Protein AF-R7ZG48-F1 (afdb_monomer_lite)

pLDDT: mean 79.82, std 12.08, range [52.25, 93.81]

InterPro domains:
  IPR023198 Phosphoglycolate phosphatase-like, domain 2 [G3DSA:1.10.150.240] (18-43)
  IPR023214 HAD superfamily [G3DSA:3.40.50.1000] (7-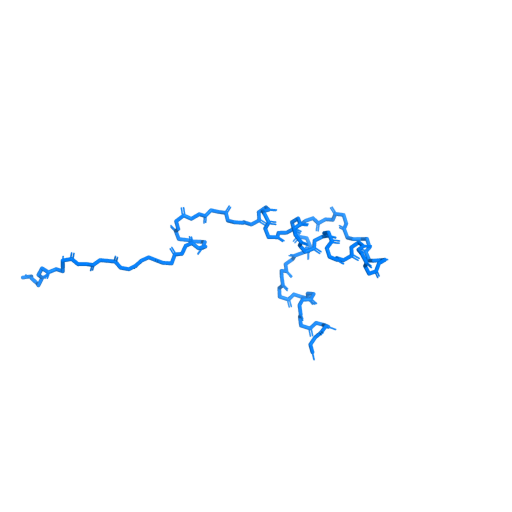17)
  IPR036412 HAD-like superfamily [SSF56784] (1-40)

Sequence (53 aa):
MKKYSVVLFDLDDTLSDPKIGITKSVQCALQNLDIFEMDLHKLELKKYLLSFI

Secondary structure (DSSP, 8-state):
-PPP------SBTTTB--HHHHHHHHHHHHHTTT-----TTT--HHHHHTT--

Radius of gyration: 16.67 Å; chains: 1; bounding box: 44×23×37 Å

Foldseek 3Di:
DDDDPDDDFDCDPTVDPCLVVVLVVVQVVCVVVVHHDPDSVVPPVVPPVVVPD

Structure (mmCIF, N/CA/C/O backbone):
data_AF-R7ZG48-F1
#
_entry.id   AF-R7ZG48-F1
#
loop_
_atom_site.group_PDB
_atom_site.id
_atom_site.type_symbol
_atom_site.label_atom_id
_atom_site.label_alt_id
_atom_site.label_comp_id
_atom_site.label_asym_id
_atom_site.label_entity_id
_atom_site.label_seq_id
_atom_site.pdbx_PDB_ins_code
_atom_site.Cartn_x
_atom_site.Cartn_y
_atom_site.Cartn_z
_atom_site.occupancy
_atom_site.B_iso_or_equiv
_atom_site.auth_seq_id
_atom_site.auth_comp_id
_atom_site.auth_asym_id
_atom_site.auth_atom_id
_atom_site.pdbx_PDB_model_num
ATOM 1 N N . MET A 1 1 ? -32.082 12.081 18.194 1.00 68.25 1 MET A N 1
ATOM 2 C CA . MET A 1 1 ? -30.887 11.691 17.410 1.00 68.25 1 MET A CA 1
ATOM 3 C C . MET A 1 1 ? -30.371 10.365 17.940 1.00 68.25 1 MET A C 1
ATOM 5 O O . MET A 1 1 ? -30.249 10.238 19.154 1.00 68.25 1 MET A O 1
ATOM 9 N N . LYS A 1 2 ? -30.131 9.370 17.078 1.00 75.31 2 LYS A N 1
ATOM 10 C CA . LYS A 1 2 ? -29.533 8.097 17.511 1.00 75.31 2 LYS A CA 1
ATOM 11 C C . LYS A 1 2 ? -28.056 8.335 17.832 1.00 75.31 2 LYS A C 1
ATOM 13 O O . LYS A 1 2 ? -27.353 8.934 17.026 1.00 75.31 2 LYS A O 1
ATOM 18 N N . LYS A 1 3 ? -27.612 7.909 19.017 1.00 85.62 3 LYS A N 1
ATOM 19 C CA . LYS A 1 3 ? -26.191 7.905 19.381 1.00 85.62 3 LYS A CA 1
ATOM 20 C C . LYS A 1 3 ? -25.549 6.663 18.776 1.00 85.62 3 LYS A C 1
ATOM 22 O O . LYS A 1 3 ? -26.030 5.559 19.012 1.00 85.62 3 LYS A O 1
ATOM 27 N N . TYR A 1 4 ? -24.482 6.861 18.014 1.00 88.38 4 TYR A N 1
ATOM 28 C CA . TYR A 1 4 ? -23.619 5.784 17.545 1.00 88.38 4 TYR A CA 1
ATOM 29 C C . TYR A 1 4 ? -22.398 5.730 18.459 1.00 88.38 4 TYR A C 1
ATOM 31 O O . TYR A 1 4 ? -21.793 6.763 18.738 1.00 88.38 4 TYR A O 1
ATOM 39 N N . SER A 1 5 ? -22.073 4.541 18.959 1.00 93.25 5 SER A N 1
ATOM 40 C CA . SER A 1 5 ? -20.948 4.333 19.882 1.00 93.25 5 SER A CA 1
ATOM 41 C C . SER A 1 5 ? -19.672 3.879 19.177 1.00 93.25 5 SER A C 1
ATOM 43 O O . SER A 1 5 ? -18.619 3.837 19.803 1.00 93.25 5 SER A O 1
ATOM 45 N N . VAL A 1 6 ? -19.768 3.510 17.898 1.00 93.12 6 VAL A N 1
ATOM 46 C CA . VAL A 1 6 ? -18.675 2.926 17.117 1.00 93.12 6 VAL A CA 1
ATOM 47 C C . VAL A 1 6 ? -18.672 3.545 15.725 1.00 93.12 6 VAL A C 1
ATOM 49 O O . VAL A 1 6 ? -19.734 3.715 15.122 1.00 93.12 6 VAL A O 1
ATOM 52 N N . VAL A 1 7 ? -17.475 3.855 15.229 1.00 90.88 7 VAL A N 1
ATOM 53 C CA . VAL A 1 7 ? -17.221 4.299 13.856 1.00 90.88 7 VAL A CA 1
ATOM 54 C C . VAL A 1 7 ? -16.145 3.392 13.269 1.00 90.88 7 VAL A C 1
ATOM 56 O O . VAL A 1 7 ? -15.138 3.127 13.922 1.00 90.88 7 VAL A O 1
ATOM 59 N N . LEU A 1 8 ? -16.389 2.895 12.059 1.00 93.81 8 LEU A N 1
ATOM 60 C CA . LEU A 1 8 ? -15.447 2.084 11.295 1.00 93.81 8 LEU A CA 1
ATOM 61 C C . LEU A 1 8 ? -14.826 2.974 10.223 1.00 93.81 8 LEU A C 1
ATOM 63 O O . LEU A 1 8 ? -15.553 3.654 9.499 1.00 93.81 8 LEU A O 1
ATOM 67 N N . PHE A 1 9 ? -13.503 2.954 10.138 1.00 92.62 9 PHE A N 1
ATOM 68 C CA . PHE A 1 9 ? -12.746 3.648 9.107 1.00 92.62 9 PHE A CA 1
ATOM 69 C C . PHE A 1 9 ? -11.986 2.621 8.283 1.00 92.62 9 PHE A C 1
ATOM 71 O O . PHE A 1 9 ? -11.441 1.664 8.839 1.00 92.62 9 PHE A O 1
ATOM 78 N N . ASP A 1 10 ? -11.956 2.842 6.973 1.00 91.19 10 ASP A N 1
ATOM 79 C CA . ASP A 1 10 ? -10.940 2.229 6.130 1.00 91.19 10 ASP A CA 1
ATOM 80 C C . ASP A 1 10 ? -9.567 2.829 6.475 1.00 91.19 10 ASP A C 1
ATOM 82 O O . ASP A 1 10 ? -9.475 3.878 7.124 1.00 91.19 10 ASP A O 1
ATOM 86 N N . LEU A 1 11 ? -8.494 2.150 6.092 1.00 89.06 11 LEU A N 1
ATOM 87 C CA . LEU A 1 11 ? -7.138 2.621 6.339 1.00 89.06 11 LEU A CA 1
ATOM 88 C C . LEU A 1 11 ? -6.679 3.518 5.190 1.00 89.06 11 LEU A C 1
ATOM 90 O O . LEU A 1 11 ? 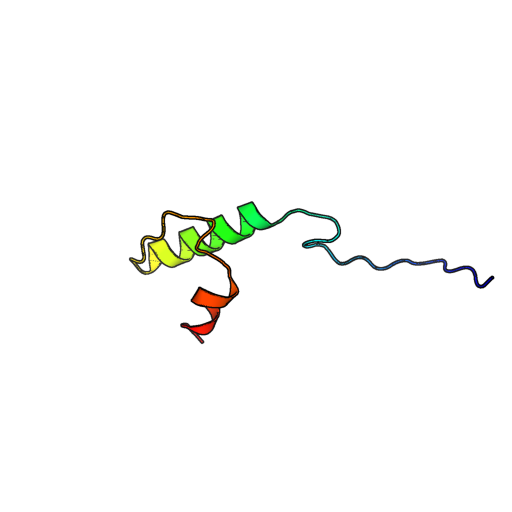-6.455 4.715 5.378 1.00 89.06 11 LEU A O 1
ATOM 94 N N . ASP A 1 12 ? -6.595 2.931 4.004 1.00 84.50 12 ASP A N 1
ATOM 95 C CA . ASP A 1 12 ? -6.063 3.565 2.807 1.00 84.50 12 ASP A CA 1
ATOM 96 C C . ASP A 1 12 ? -7.054 4.597 2.256 1.00 84.50 12 ASP A C 1
ATOM 98 O O . ASP A 1 12 ? -8.262 4.371 2.222 1.00 84.50 12 ASP A O 1
ATOM 102 N N . ASP A 1 13 ? -6.552 5.778 1.890 1.00 83.50 13 ASP A N 1
ATOM 103 C CA . ASP A 1 13 ? -7.345 6.925 1.420 1.00 83.50 13 ASP A CA 1
ATOM 104 C C . ASP A 1 13 ? -8.398 7.452 2.428 1.00 83.50 13 ASP A C 1
ATOM 106 O O . ASP A 1 13 ? -9.194 8.334 2.097 1.00 83.50 13 ASP A O 1
ATOM 110 N N . THR A 1 14 ? -8.381 6.967 3.679 1.00 88.44 14 THR A N 1
ATOM 111 C CA . THR A 1 14 ? -9.267 7.423 4.769 1.00 88.44 14 THR A CA 1
ATOM 112 C C . THR A 1 14 ? -8.487 7.878 6.004 1.00 88.44 14 THR A C 1
ATOM 114 O O . THR A 1 14 ? -8.742 8.967 6.521 1.00 88.44 14 THR A O 1
ATOM 117 N N . LEU A 1 15 ? -7.530 7.077 6.481 1.00 91.00 15 LEU A N 1
ATOM 118 C CA . LEU A 1 15 ? -6.667 7.393 7.628 1.00 91.00 15 LEU A CA 1
ATOM 119 C C . LEU A 1 15 ? -5.197 7.600 7.233 1.00 91.00 15 LEU A C 1
ATOM 121 O O . LEU A 1 15 ? -4.459 8.258 7.970 1.00 91.00 15 LEU A O 1
ATOM 125 N N . SER A 1 16 ? -4.766 7.052 6.097 1.00 85.56 16 SER A N 1
ATOM 126 C CA . SER A 1 16 ? -3.407 7.164 5.562 1.00 85.56 16 SER A CA 1
ATOM 127 C C . SER A 1 16 ? -3.407 7.659 4.112 1.00 85.56 16 SER A C 1
ATOM 129 O O . SER A 1 16 ? -4.375 7.476 3.377 1.00 85.56 16 SER A O 1
ATOM 131 N N . ASP A 1 17 ? -2.284 8.254 3.692 1.00 87.06 17 ASP A N 1
ATOM 132 C CA . ASP A 1 17 ? -1.929 8.408 2.275 1.00 87.06 17 ASP A CA 1
ATOM 133 C C . ASP A 1 17 ? -0.897 7.324 1.906 1.00 87.06 17 ASP A C 1
ATOM 135 O O . ASP A 1 17 ? 0.312 7.510 2.102 1.00 87.06 17 ASP A O 1
ATOM 139 N N . PRO A 1 18 ? -1.344 6.151 1.423 1.00 85.25 18 PRO A N 1
ATOM 140 C CA . PRO A 1 18 ? -0.462 5.027 1.122 1.00 85.25 18 PRO A CA 1
ATOM 141 C C . PRO A 1 18 ? 0.182 5.129 -0.268 1.00 85.25 18 PRO A C 1
ATOM 143 O O . PRO A 1 18 ? 0.994 4.270 -0.636 1.00 85.25 18 PRO A O 1
ATOM 146 N N . LYS A 1 19 ? -0.151 6.158 -1.061 1.00 83.44 19 LYS A N 1
ATOM 147 C CA . LYS A 1 19 ? 0.126 6.218 -2.503 1.00 83.44 19 LYS A CA 1
ATOM 148 C C . LYS A 1 19 ? 1.601 6.007 -2.839 1.00 83.44 19 LYS A C 1
ATOM 150 O O . LYS A 1 19 ? 1.934 5.254 -3.755 1.00 83.44 19 LYS A O 1
ATOM 155 N N . ILE A 1 20 ? 2.504 6.626 -2.079 1.00 84.00 20 ILE A N 1
ATOM 156 C CA . ILE A 1 20 ? 3.957 6.519 -2.305 1.00 84.00 20 ILE A CA 1
ATOM 157 C C . ILE A 1 20 ? 4.474 5.116 -1.968 1.00 84.00 20 ILE A C 1
ATOM 159 O O . ILE A 1 20 ? 5.324 4.582 -2.680 1.00 84.00 20 ILE A O 1
ATOM 163 N N . GLY A 1 21 ? 3.979 4.519 -0.882 1.00 84.81 21 GLY A N 1
ATOM 164 C CA . GLY A 1 21 ? 4.381 3.176 -0.468 1.00 84.81 21 GLY A CA 1
ATOM 165 C C . GLY A 1 21 ? 3.970 2.144 -1.512 1.00 84.81 21 GLY A C 1
ATOM 166 O O . GLY A 1 21 ? 4.808 1.392 -2.005 1.00 84.81 21 GLY A O 1
ATOM 167 N N . ILE A 1 22 ? 2.702 2.191 -1.922 1.00 86.25 22 ILE A N 1
ATOM 168 C CA . ILE A 1 22 ? 2.150 1.254 -2.899 1.00 86.25 22 ILE A CA 1
ATOM 169 C C . ILE A 1 22 ? 2.851 1.392 -4.261 1.00 86.25 22 ILE A C 1
ATOM 171 O O . ILE A 1 22 ? 3.272 0.391 -4.841 1.00 86.25 22 ILE A O 1
ATOM 175 N N . THR A 1 23 ? 3.035 2.618 -4.765 1.00 87.00 23 THR A N 1
ATOM 176 C CA . THR A 1 23 ? 3.685 2.842 -6.073 1.00 87.00 23 THR A CA 1
ATOM 177 C C . THR A 1 23 ? 5.134 2.351 -6.103 1.00 87.00 23 THR A C 1
ATOM 179 O O . THR A 1 23 ? 5.538 1.727 -7.083 1.00 87.00 23 THR A O 1
ATOM 182 N N . LYS A 1 24 ? 5.902 2.527 -5.019 1.00 86.25 24 LYS A N 1
ATOM 183 C CA . LYS A 1 24 ? 7.264 1.973 -4.903 1.00 86.25 24 LYS A CA 1
ATOM 184 C C . LYS A 1 24 ? 7.283 0.449 -4.833 1.00 86.25 24 LYS A C 1
ATOM 186 O O . LYS A 1 24 ? 8.147 -0.174 -5.446 1.00 86.25 24 LYS A O 1
ATOM 191 N N . SER A 1 25 ? 6.345 -0.160 -4.108 1.00 88.25 25 SER A N 1
ATOM 192 C CA . SER A 1 25 ? 6.230 -1.620 -4.044 1.00 88.25 25 SER A CA 1
ATOM 193 C C . SER A 1 25 ? 5.937 -2.224 -5.420 1.00 88.25 25 SER A C 1
ATOM 195 O O . SER A 1 25 ? 6.583 -3.196 -5.807 1.00 88.25 25 SER A O 1
ATOM 197 N N . VAL A 1 26 ? 5.033 -1.613 -6.193 1.00 86.75 26 VAL A N 1
ATOM 198 C CA . VAL A 1 26 ? 4.750 -2.024 -7.580 1.00 86.75 26 VAL A CA 1
ATOM 199 C C . VAL A 1 26 ? 5.956 -1.799 -8.485 1.00 86.75 26 VAL A C 1
ATOM 201 O O . VAL A 1 26 ? 6.303 -2.685 -9.261 1.00 86.75 26 VAL A O 1
ATOM 204 N N . GLN A 1 27 ? 6.632 -0.655 -8.368 1.00 86.50 27 GLN A N 1
ATOM 205 C CA . GLN A 1 27 ? 7.837 -0.374 -9.146 1.00 86.50 27 GLN A CA 1
ATOM 206 C C . GLN A 1 27 ? 8.930 -1.423 -8.902 1.00 86.50 27 GLN A C 1
ATOM 208 O O . GLN A 1 27 ? 9.534 -1.910 -9.852 1.00 86.50 27 GLN A O 1
ATOM 213 N N . CYS A 1 28 ? 9.147 -1.807 -7.643 1.00 89.56 28 CYS A N 1
ATOM 214 C CA . CYS A 1 28 ? 10.085 -2.864 -7.271 1.00 89.56 28 CYS A CA 1
ATOM 215 C C . CYS A 1 28 ? 9.707 -4.209 -7.919 1.00 89.56 28 CYS A C 1
ATOM 217 O O . CYS A 1 28 ? 10.559 -4.894 -8.481 1.00 89.56 28 CYS A O 1
ATOM 219 N N . ALA A 1 29 ? 8.420 -4.570 -7.911 1.00 89.00 29 ALA A N 1
ATOM 220 C CA . ALA A 1 29 ? 7.947 -5.795 -8.555 1.00 89.00 29 ALA A CA 1
ATOM 221 C C . ALA A 1 29 ? 8.140 -5.775 -10.082 1.00 89.00 29 ALA A C 1
ATOM 223 O O . ALA A 1 29 ? 8.584 -6.769 -10.647 1.00 89.00 29 ALA A O 1
ATOM 224 N N . LEU A 1 30 ? 7.858 -4.648 -10.743 1.00 87.38 30 LEU A N 1
ATOM 225 C CA . LEU A 1 30 ?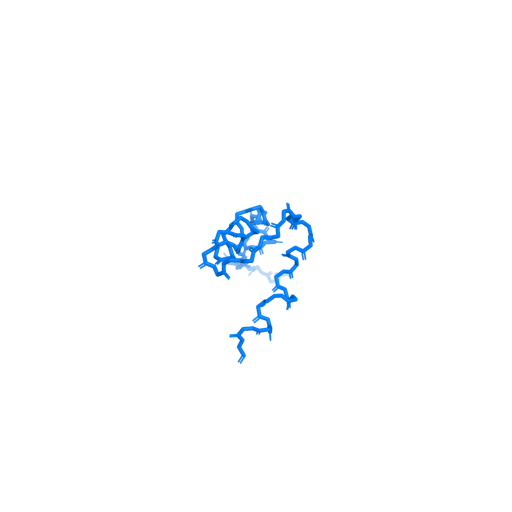 8.065 -4.487 -12.187 1.00 87.38 30 LEU A CA 1
ATOM 226 C C . LEU A 1 30 ? 9.548 -4.561 -12.571 1.00 87.38 30 LEU A C 1
ATOM 228 O O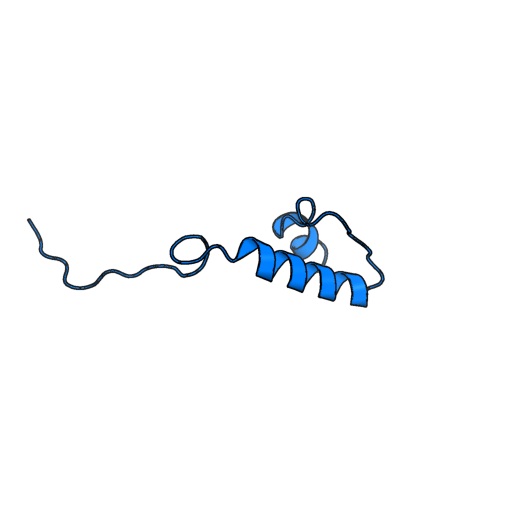 . LEU A 1 30 ? 9.882 -5.211 -13.558 1.00 87.38 30 LEU A O 1
ATOM 232 N N . GLN A 1 31 ? 10.439 -3.980 -11.764 1.00 88.88 31 GLN A N 1
ATOM 233 C CA . GLN A 1 31 ? 11.888 -4.086 -11.971 1.00 88.88 31 GLN A CA 1
ATOM 234 C C . GLN A 1 31 ? 12.374 -5.540 -11.921 1.00 88.88 31 GLN A C 1
ATOM 236 O O . GLN A 1 31 ? 13.224 -5.919 -12.719 1.00 88.88 31 GLN A O 1
ATOM 241 N N . ASN A 1 32 ? 11.797 -6.373 -11.048 1.00 89.31 32 ASN A N 1
ATOM 242 C CA . ASN A 1 32 ? 12.102 -7.809 -10.998 1.00 89.31 32 ASN A CA 1
ATOM 243 C C . ASN A 1 32 ? 11.591 -8.589 -12.225 1.00 89.31 32 ASN A C 1
ATOM 245 O O . ASN A 1 32 ? 11.968 -9.743 -12.407 1.00 89.31 32 ASN A O 1
ATOM 249 N N . LEU A 1 33 ? 10.726 -7.980 -13.041 1.00 88.88 33 LEU A N 1
ATOM 250 C CA . LEU A 1 33 ? 10.208 -8.518 -14.302 1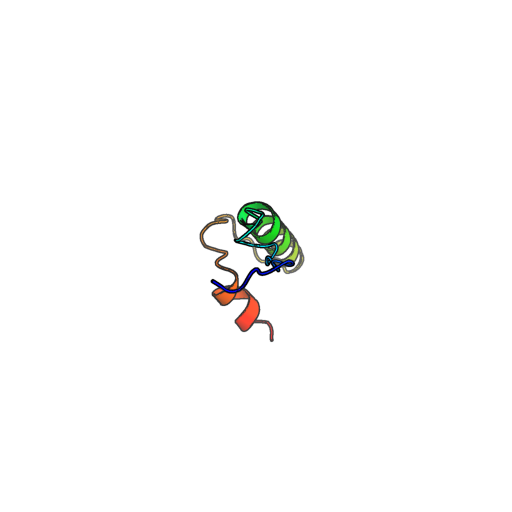.00 88.88 33 LEU A CA 1
ATOM 251 C C . LEU A 1 33 ? 10.865 -7.856 -15.528 1.00 88.88 33 LEU A C 1
ATOM 253 O O . LEU A 1 33 ? 10.324 -7.951 -16.627 1.00 88.88 33 LEU A O 1
ATOM 257 N N . ASP A 1 34 ? 11.987 -7.148 -15.340 1.00 87.75 34 ASP A N 1
ATOM 258 C CA . ASP A 1 34 ? 12.688 -6.363 -16.369 1.00 87.75 34 ASP A CA 1
ATOM 259 C C . ASP A 1 34 ? 11.842 -5.228 -16.993 1.00 87.75 34 ASP A C 1
ATOM 261 O O . ASP A 1 34 ? 12.135 -4.725 -18.082 1.00 87.75 34 ASP A O 1
ATOM 265 N N . ILE A 1 35 ? 10.797 -4.771 -16.290 1.00 85.31 35 ILE A N 1
ATOM 266 C CA . ILE A 1 35 ? 9.944 -3.647 -16.695 1.00 85.31 35 ILE A CA 1
ATOM 267 C C . ILE A 1 35 ? 10.356 -2.397 -15.913 1.00 85.31 35 ILE A C 1
ATOM 269 O O . ILE A 1 35 ? 10.103 -2.259 -14.715 1.00 85.31 35 ILE A O 1
ATOM 273 N N . PHE A 1 36 ? 10.958 -1.437 -16.614 1.00 83.38 36 PHE A N 1
ATOM 274 C CA . PHE A 1 36 ? 11.428 -0.185 -16.023 1.00 83.38 36 PHE A CA 1
ATOM 275 C C . PHE A 1 36 ? 10.421 0.949 -16.238 1.00 83.38 36 PHE A C 1
ATOM 277 O O . PHE A 1 36 ? 10.460 1.648 -17.248 1.00 83.38 36 PHE A O 1
ATOM 284 N N . GLU A 1 37 ? 9.543 1.168 -15.258 1.00 80.94 37 GLU A N 1
ATOM 285 C CA . GLU A 1 37 ? 8.693 2.362 -15.197 1.00 80.94 37 GLU A CA 1
ATOM 286 C C . GLU A 1 37 ? 9.274 3.352 -14.176 1.00 80.94 37 GLU A C 1
ATOM 288 O O . GLU A 1 37 ? 9.317 3.081 -12.973 1.00 80.94 37 GLU A O 1
ATOM 293 N N . MET A 1 38 ? 9.777 4.496 -14.651 1.00 74.38 38 MET A N 1
ATOM 294 C CA . MET A 1 38 ? 10.382 5.526 -13.789 1.00 74.38 38 MET A CA 1
ATOM 295 C C . MET A 1 38 ? 9.356 6.520 -13.241 1.00 74.38 38 MET A C 1
ATOM 297 O O . MET A 1 38 ? 9.634 7.222 -12.269 1.00 74.38 38 MET A O 1
ATOM 301 N N . ASP A 1 39 ? 8.185 6.601 -13.868 1.00 79.88 39 ASP A N 1
ATOM 302 C CA . ASP A 1 39 ? 7.157 7.559 -13.501 1.00 79.88 39 ASP A CA 1
ATOM 303 C C . ASP A 1 39 ? 6.147 6.928 -12.533 1.00 79.88 39 ASP A C 1
ATOM 305 O O . ASP A 1 39 ? 5.234 6.195 -12.921 1.00 79.88 39 ASP A O 1
ATOM 309 N N . LEU A 1 40 ? 6.294 7.254 -11.247 1.00 72.38 40 LEU A N 1
ATOM 310 C CA . LEU A 1 40 ? 5.386 6.803 -10.189 1.00 72.38 40 LEU A CA 1
ATOM 311 C C . LEU A 1 40 ? 3.941 7.285 -10.395 1.00 72.38 40 LEU A C 1
ATOM 313 O O . LEU A 1 40 ? 3.020 6.667 -9.864 1.00 72.38 40 LEU A O 1
ATOM 317 N N . HIS A 1 41 ? 3.721 8.358 -11.163 1.00 72.06 41 HIS A N 1
ATOM 318 C CA . HIS A 1 41 ? 2.378 8.835 -11.496 1.00 72.06 41 HIS A CA 1
ATOM 319 C C . HIS A 1 41 ? 1.741 8.034 -12.632 1.00 72.06 41 HIS A C 1
ATOM 321 O O . HIS A 1 41 ? 0.516 7.949 -12.687 1.00 72.06 41 HIS A O 1
ATOM 327 N N . LYS A 1 42 ? 2.542 7.417 -13.511 1.00 69.75 42 LYS A N 1
ATOM 328 C CA . LYS A 1 42 ? 2.035 6.500 -14.545 1.00 69.75 42 LYS A CA 1
ATOM 329 C C . LYS A 1 42 ? 1.648 5.143 -13.986 1.00 69.75 42 LYS A C 1
ATOM 331 O O . LYS A 1 42 ? 0.783 4.499 -14.571 1.00 69.75 42 LYS A O 1
ATOM 336 N N . LEU A 1 43 ? 2.217 4.749 -12.845 1.00 68.25 43 LEU A N 1
ATOM 337 C CA . LEU A 1 43 ? 1.863 3.549 -12.081 1.00 68.25 43 LEU A CA 1
ATOM 338 C C . LEU A 1 43 ? 0.493 3.663 -11.388 1.00 68.25 43 LEU A C 1
ATOM 340 O O . LEU A 1 43 ? 0.326 3.229 -10.246 1.00 68.25 43 LEU A O 1
ATOM 344 N N . GLU A 1 44 ? -0.517 4.216 -12.066 1.00 65.31 44 GLU A N 1
ATOM 345 C CA . GLU A 1 44 ? -1.898 4.029 -11.638 1.00 65.31 44 GLU A CA 1
ATOM 346 C C . GLU A 1 44 ? -2.184 2.524 -11.611 1.00 65.31 44 GLU A C 1
ATOM 348 O O . GLU A 1 44 ? -2.273 1.857 -12.645 1.00 65.31 44 GLU A O 1
ATOM 353 N N . LEU A 1 45 ? -2.302 1.999 -10.389 1.00 61.09 45 LEU A N 1
ATOM 354 C CA . LEU A 1 45 ? -2.406 0.579 -10.044 1.00 61.09 45 LEU A CA 1
ATOM 355 C C . LEU A 1 45 ? -3.335 -0.217 -10.963 1.00 61.09 45 LEU A C 1
ATOM 357 O O . LEU A 1 45 ? -3.034 -1.354 -11.320 1.00 61.09 45 LEU A O 1
ATOM 361 N N . LYS A 1 46 ? -4.443 0.393 -11.396 1.00 56.44 46 LYS A N 1
ATOM 362 C CA . LYS A 1 46 ? -5.444 -0.256 -12.246 1.00 56.44 46 LYS A CA 1
ATOM 363 C C . LYS A 1 46 ? -4.886 -0.701 -13.598 1.00 56.44 46 LYS A C 1
ATOM 365 O O . LYS A 1 46 ? -5.319 -1.728 -14.102 1.00 56.44 46 LYS A O 1
ATOM 370 N N . LYS A 1 47 ? -3.938 0.028 -14.190 1.00 58.22 47 LYS A N 1
ATOM 371 C CA . LYS A 1 47 ? -3.492 -0.241 -15.565 1.00 58.22 47 LYS A CA 1
ATOM 372 C C . LYS A 1 47 ? -2.537 -1.432 -15.667 1.00 58.22 47 LYS A C 1
ATOM 374 O O . LYS A 1 47 ? -2.604 -2.163 -16.646 1.00 58.22 47 LYS A O 1
ATOM 379 N N . TYR A 1 48 ? -1.683 -1.627 -14.663 1.00 60.94 48 TYR A N 1
ATOM 380 C CA . TYR A 1 48 ? -0.674 -2.687 -14.677 1.00 60.94 48 TYR A CA 1
ATOM 381 C C . TYR A 1 48 ? -1.155 -3.959 -13.974 1.00 60.94 48 TYR A C 1
ATOM 383 O O . TYR A 1 48 ? -0.840 -5.043 -14.440 1.00 60.94 48 TYR A O 1
ATOM 391 N N . LEU A 1 49 ? -1.965 -3.882 -12.907 1.00 57.47 49 LEU A N 1
ATOM 392 C CA . LEU A 1 49 ? -2.463 -5.107 -12.259 1.00 57.47 49 LEU A CA 1
ATOM 393 C C . LEU A 1 49 ? -3.384 -5.931 -13.168 1.00 57.47 49 LEU A C 1
ATOM 395 O O . LEU A 1 49 ? -3.325 -7.154 -13.133 1.00 57.47 49 LEU A O 1
ATOM 399 N N . LEU A 1 50 ? -4.200 -5.279 -14.002 1.00 57.91 50 LEU A N 1
ATOM 400 C CA . LEU A 1 50 ? -5.119 -5.963 -14.921 1.00 57.91 50 LEU A CA 1
ATOM 401 C C . LEU A 1 50 ? -4.417 -6.638 -16.109 1.00 57.91 50 LEU A C 1
ATOM 403 O O . LEU A 1 50 ? -5.049 -7.427 -16.796 1.00 57.91 50 LEU A O 1
ATOM 407 N N . SER A 1 51 ? -3.141 -6.338 -16.378 1.00 58.16 51 S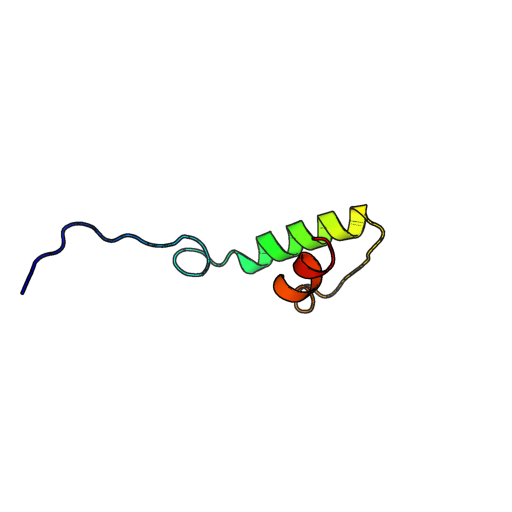ER A N 1
ATOM 408 C CA . SER A 1 51 ? -2.392 -6.986 -17.463 1.00 58.16 51 SER A CA 1
ATOM 409 C C . SER A 1 51 ? -1.663 -8.265 -17.038 1.00 58.16 51 SER A C 1
ATOM 411 O O . SER A 1 51 ? -1.097 -8.934 -17.898 1.00 58.16 51 SER A O 1
ATOM 413 N N . PHE A 1 52 ? -1.650 -8.596 -15.740 1.00 55.47 52 PHE A N 1
ATOM 414 C CA . PHE A 1 52 ? -0.944 -9.762 -15.184 1.00 55.47 52 PHE A CA 1
ATOM 415 C C . PHE A 1 52 ? -1.867 -10.815 -14.541 1.00 55.47 52 PHE A C 1
ATOM 417 O O . PHE A 1 52 ? -1.364 -11.789 -13.981 1.00 55.47 52 PHE A O 1
ATOM 424 N N . ILE A 1 53 ? -3.190 -10.634 -14.619 1.00 52.25 53 ILE A N 1
ATOM 425 C CA . ILE A 1 53 ? -4.226 -11.588 -14.177 1.00 52.25 53 ILE A CA 1
ATOM 426 C C . ILE A 1 53 ? -5.079 -11.941 -15.392 1.00 52.25 53 ILE A C 1
ATOM 428 O O . ILE A 1 53 ? -5.376 -13.141 -15.576 1.00 52.25 53 ILE A O 1
#

Organism: NCBI:txid1285586